Protein AF-A0A165JM81-F1 (afdb_monomer)

pLDDT: mean 80.02, std 16.22, range [52.69, 96.69]

Solvent-accessible surface area (backbone atoms only — not comparable to full-atom values): 4003 Å² total; per-residue (Å²): 131,70,67,51,74,38,79,91,65,27,30,58,39,60,51,72,67,52,50,50,60,48,28,72,80,33,65,86,52,56,62,51,71,79,42,65,45,87,57,58,72,57,51,56,59,59,54,64,74,60,68,81,74,67,85,77,73,77,82,83,82,131

Mean predicted aligned error: 11.05 Å

Organism: NCBI:txid1353952

Structure (mmCIF, N/CA/C/O backbone):
data_AF-A0A165JM81-F1
#
_entry.id   AF-A0A165JM81-F1
#
loop_
_atom_site.group_PDB
_atom_site.id
_atom_site.type_symbol
_atom_site.label_atom_id
_atom_site.label_alt_id
_atom_site.label_comp_id
_atom_site.label_asym_id
_atom_site.label_entity_id
_atom_site.label_seq_id
_atom_site.pdbx_PDB_ins_code
_atom_site.Cartn_x
_atom_site.Cartn_y
_atom_site.Cartn_z
_atom_site.occupancy
_atom_site.B_iso_or_equiv
_atom_site.auth_seq_id
_atom_site.auth_comp_id
_atom_site.auth_asym_id
_atom_site.auth_atom_id
_atom_site.pdbx_PDB_model_num
ATOM 1 N N . SER A 1 1 ? 2.519 -15.534 1.865 1.00 62.59 1 SER A N 1
ATOM 2 C CA . SER A 1 1 ? 2.327 -14.164 1.353 1.00 62.59 1 SER A CA 1
ATOM 3 C C . SER A 1 1 ? 2.523 -13.214 2.517 1.00 62.59 1 SER A C 1
ATOM 5 O O . SER A 1 1 ? 1.875 -13.437 3.529 1.00 62.59 1 SER A O 1
ATOM 7 N N . GLY A 1 2 ? 3.464 -12.268 2.439 1.00 88.75 2 GLY A N 1
ATOM 8 C CA . GLY A 1 2 ? 3.777 -11.345 3.547 1.00 88.75 2 GLY A CA 1
ATOM 9 C C . GLY A 1 2 ? 2.902 -10.088 3.580 1.00 88.75 2 GLY A C 1
ATOM 10 O O . GLY A 1 2 ? 2.707 -9.510 4.643 1.00 88.75 2 GLY A O 1
ATOM 11 N N . PHE A 1 3 ? 2.336 -9.713 2.430 1.00 93.31 3 PHE A N 1
ATOM 12 C CA . PHE A 1 3 ? 1.453 -8.561 2.270 1.00 93.31 3 PHE A CA 1
ATOM 13 C C . PHE A 1 3 ? 0.036 -8.991 1.886 1.00 93.31 3 PHE A C 1
ATOM 15 O O . PHE A 1 3 ? -0.164 -10.027 1.238 1.00 93.31 3 PHE A O 1
ATOM 22 N N . GLY A 1 4 ? -0.925 -8.161 2.278 1.00 93.06 4 GLY A N 1
ATOM 23 C CA . GLY A 1 4 ? -2.334 -8.230 1.922 1.00 93.06 4 GLY A CA 1
ATOM 24 C C . GLY A 1 4 ? -2.916 -6.839 1.668 1.00 93.06 4 GLY A C 1
ATOM 25 O O . GLY A 1 4 ? -2.197 -5.835 1.647 1.00 93.06 4 GLY A O 1
ATOM 26 N N . TRP A 1 5 ? -4.230 -6.797 1.475 1.00 92.25 5 TRP A N 1
ATOM 27 C CA . TRP A 1 5 ? -4.993 -5.587 1.190 1.00 92.25 5 TRP A CA 1
ATOM 28 C C . TRP A 1 5 ? -6.222 -5.524 2.101 1.00 92.25 5 TRP A C 1
ATOM 30 O O . TRP A 1 5 ? -6.916 -6.524 2.280 1.00 92.25 5 TRP A O 1
ATOM 40 N N . ASP A 1 6 ? -6.441 -4.369 2.720 1.00 91.44 6 ASP A N 1
ATOM 41 C CA . ASP A 1 6 ? -7.637 -4.033 3.490 1.00 91.44 6 ASP A CA 1
ATOM 42 C C . ASP A 1 6 ? -8.551 -3.202 2.590 1.00 91.44 6 ASP A C 1
ATOM 44 O O . ASP A 1 6 ? -8.266 -2.031 2.332 1.00 91.44 6 ASP A O 1
ATOM 48 N N . GLU A 1 7 ? -9.624 -3.824 2.097 1.00 90.19 7 GLU A N 1
ATOM 49 C CA . GLU A 1 7 ? -10.583 -3.198 1.181 1.00 90.19 7 GLU A CA 1
ATOM 50 C C . GLU A 1 7 ? -11.337 -2.030 1.826 1.00 90.19 7 GLU A C 1
ATOM 52 O O . GLU A 1 7 ? -11.619 -1.035 1.161 1.00 90.19 7 GLU A O 1
ATOM 57 N N . GLU A 1 8 ? -11.641 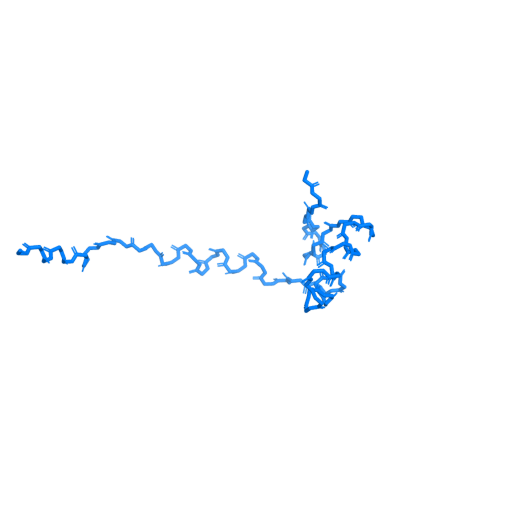-2.108 3.125 1.00 90.00 8 GLU A N 1
ATOM 58 C CA . GLU A 1 8 ? -12.395 -1.058 3.819 1.00 90.00 8 GLU A CA 1
ATOM 59 C C . GLU A 1 8 ? -11.546 0.198 4.004 1.00 90.00 8 GLU A C 1
ATOM 61 O O . GLU A 1 8 ? -12.021 1.324 3.834 1.00 90.00 8 GLU A O 1
ATOM 66 N N . ARG A 1 9 ? -10.271 0.009 4.352 1.00 89.88 9 ARG A N 1
ATOM 67 C CA . ARG A 1 9 ? -9.324 1.114 4.544 1.00 89.88 9 ARG A CA 1
ATOM 68 C C . ARG A 1 9 ? -8.628 1.525 3.257 1.00 89.88 9 ARG A C 1
ATOM 70 O O . ARG A 1 9 ? -7.990 2.578 3.246 1.00 89.88 9 ARG A O 1
ATOM 77 N N . GLN A 1 10 ? -8.750 0.718 2.204 1.00 92.00 10 GLN A N 1
ATOM 78 C CA . GLN A 1 10 ? -8.015 0.852 0.951 1.00 92.00 10 GLN A CA 1
ATOM 79 C C . GLN A 1 10 ? -6.505 0.926 1.223 1.00 92.00 10 GLN A C 1
ATOM 81 O O . GLN A 1 10 ? -5.841 1.893 0.851 1.00 92.00 10 GLN A O 1
ATOM 86 N N . MET A 1 11 ? -5.961 -0.037 1.976 1.00 93.69 11 MET A N 1
ATOM 87 C CA . MET A 1 11 ? -4.583 0.009 2.491 1.00 93.69 11 MET A CA 1
ATOM 88 C C . MET A 1 11 ? -3.850 -1.324 2.393 1.00 93.69 11 MET A C 1
ATOM 90 O O . MET A 1 11 ? -4.435 -2.394 2.528 1.00 93.69 11 MET A O 1
ATOM 94 N N . VAL A 1 12 ? -2.523 -1.250 2.263 1.00 93.06 12 VAL A N 1
ATOM 95 C CA . VAL A 1 12 ? -1.649 -2.425 2.350 1.00 93.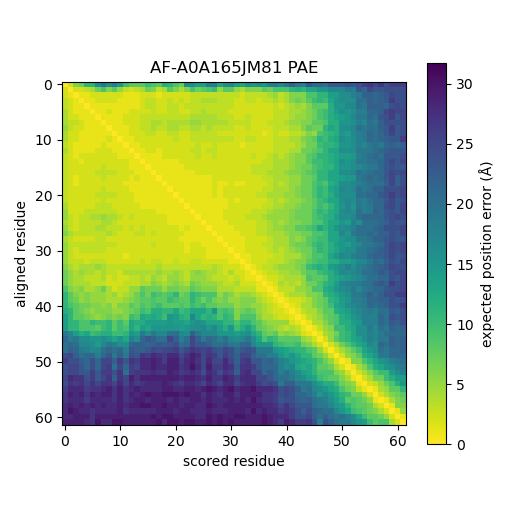06 12 VAL A CA 1
ATOM 96 C C . VAL A 1 12 ? -1.553 -2.895 3.800 1.00 93.06 12 VAL A C 1
ATOM 98 O O . VAL A 1 12 ? -1.261 -2.109 4.704 1.00 93.06 12 VAL A O 1
ATOM 101 N N . THR A 1 13 ? -1.738 -4.194 4.022 1.00 94.06 13 THR A N 1
ATOM 102 C CA . THR A 1 13 ? -1.600 -4.829 5.337 1.00 94.06 13 THR A CA 1
ATOM 103 C C . THR A 1 13 ? -0.427 -5.798 5.351 1.00 94.06 13 THR A C 1
ATOM 105 O O . THR A 1 13 ? -0.137 -6.466 4.363 1.00 94.06 13 THR A O 1
ATOM 108 N N . ALA A 1 14 ? 0.286 -5.849 6.471 1.00 95.25 14 ALA A N 1
ATOM 109 C CA . ALA A 1 14 ? 1.366 -6.795 6.738 1.00 95.25 14 ALA A CA 1
ATOM 110 C C . ALA A 1 14 ? 1.721 -6.740 8.228 1.00 95.25 14 ALA A C 1
ATOM 112 O O . ALA A 1 14 ? 1.350 -5.789 8.922 1.00 95.25 14 ALA A O 1
ATOM 113 N N . SER A 1 15 ? 2.451 -7.744 8.719 1.00 95.69 15 SER A N 1
ATOM 114 C CA . SER A 1 15 ? 3.013 -7.695 10.070 1.00 95.69 15 SER A CA 1
ATOM 115 C C . SER A 1 15 ? 4.092 -6.613 10.177 1.00 95.69 15 SER A C 1
ATOM 117 O O . SER A 1 15 ? 4.693 -6.199 9.182 1.00 95.69 15 SER A O 1
ATOM 119 N N . ASP A 1 16 ? 4.374 -6.164 11.401 1.00 94.56 16 ASP A N 1
ATOM 120 C CA . ASP A 1 16 ? 5.447 -5.195 11.641 1.00 94.56 16 ASP A CA 1
ATOM 121 C C . ASP A 1 16 ? 6.824 -5.723 11.225 1.00 94.56 16 ASP A C 1
ATOM 123 O O . ASP A 1 16 ? 7.658 -4.946 10.766 1.00 94.56 16 ASP A O 1
ATOM 127 N N . GLU A 1 17 ? 7.048 -7.033 11.342 1.00 95.69 17 GLU A N 1
ATOM 128 C CA . GLU A 1 17 ? 8.271 -7.700 10.890 1.00 95.69 17 GLU A CA 1
ATOM 129 C C . GLU A 1 17 ? 8.448 -7.589 9.374 1.00 95.69 17 GLU A C 1
ATOM 131 O O . GLU A 1 17 ? 9.486 -7.111 8.920 1.00 95.69 17 GLU A O 1
ATOM 136 N N . VAL A 1 18 ? 7.403 -7.907 8.603 1.00 95.62 18 VAL A N 1
ATOM 137 C CA . VAL A 1 18 ? 7.423 -7.790 7.138 1.00 95.62 18 VAL A CA 1
ATOM 138 C C . VAL A 1 18 ? 7.614 -6.335 6.706 1.00 95.62 18 VAL A C 1
ATOM 140 O O . VAL A 1 18 ? 8.416 -6.054 5.818 1.00 95.62 18 VAL A O 1
ATOM 143 N N . TRP A 1 19 ? 6.929 -5.384 7.352 1.00 95.56 19 TRP A N 1
ATOM 144 C CA . TRP A 1 19 ? 7.129 -3.960 7.068 1.00 95.56 19 TRP A CA 1
ATOM 145 C C . TRP A 1 19 ? 8.550 -3.495 7.380 1.00 95.56 19 TRP A C 1
ATOM 147 O O . TRP A 1 19 ? 9.100 -2.704 6.618 1.00 95.56 19 TRP A O 1
ATOM 157 N N . ARG A 1 20 ? 9.143 -3.957 8.485 1.00 95.56 20 ARG A N 1
ATOM 158 C CA . ARG A 1 20 ? 10.505 -3.587 8.886 1.00 95.56 20 ARG A CA 1
ATOM 159 C C . ARG A 1 20 ? 11.528 -4.063 7.859 1.00 95.56 20 ARG A C 1
ATOM 161 O O . ARG A 1 20 ? 12.293 -3.237 7.373 1.00 95.56 20 ARG A O 1
ATOM 168 N N . GLU A 1 21 ? 11.497 -5.346 7.504 1.00 96.06 21 GLU A N 1
ATOM 169 C CA . GLU A 1 21 ? 12.403 -5.925 6.500 1.00 96.06 21 GLU A CA 1
ATOM 170 C C . GLU A 1 21 ? 12.237 -5.239 5.137 1.00 96.06 21 GLU A C 1
ATOM 172 O O . GLU A 1 21 ? 13.214 -4.887 4.475 1.00 96.06 21 GLU A O 1
ATOM 177 N N . TYR A 1 22 ? 10.992 -4.973 4.735 1.00 95.44 22 TYR A N 1
ATOM 178 C CA . TYR A 1 22 ? 10.716 -4.331 3.454 1.00 95.44 22 TYR A CA 1
ATOM 179 C C . TYR A 1 22 ? 11.151 -2.861 3.417 1.00 95.44 22 TYR A C 1
ATOM 181 O O . TYR A 1 22 ? 11.688 -2.410 2.410 1.00 95.44 22 TYR A O 1
ATOM 189 N N . ILE A 1 23 ? 10.950 -2.100 4.498 1.00 96.69 23 ILE A N 1
ATOM 190 C CA . ILE A 1 23 ? 11.377 -0.693 4.583 1.00 96.69 23 ILE A CA 1
ATOM 191 C C . ILE A 1 23 ? 12.904 -0.581 4.658 1.00 96.69 23 ILE A C 1
ATOM 193 O O . ILE A 1 23 ? 13.452 0.380 4.121 1.00 96.69 23 ILE A O 1
ATOM 197 N N . GLU A 1 24 ? 13.596 -1.544 5.272 1.00 96.50 24 GLU A N 1
ATOM 198 C CA . GLU A 1 24 ? 15.065 -1.584 5.282 1.00 96.50 24 GLU A CA 1
ATOM 199 C C . GLU A 1 24 ? 15.630 -1.681 3.857 1.00 96.50 24 GLU A C 1
ATOM 201 O O . GLU A 1 24 ? 16.520 -0.914 3.489 1.00 96.50 24 GLU A O 1
ATOM 206 N N . ALA A 1 25 ? 15.052 -2.549 3.023 1.00 96.62 25 ALA A N 1
ATOM 207 C CA . ALA A 1 25 ? 15.410 -2.657 1.609 1.00 96.62 25 ALA A CA 1
ATOM 208 C C . ALA A 1 25 ? 14.850 -1.502 0.749 1.00 96.62 25 ALA A C 1
ATOM 210 O O . ALA A 1 25 ? 15.445 -1.128 -0.266 1.00 96.62 25 ALA A O 1
ATOM 211 N N . HIS A 1 26 ? 13.708 -0.925 1.142 1.00 95.50 26 HIS A N 1
ATOM 212 C CA . HIS A 1 26 ? 12.966 0.079 0.376 1.00 95.50 26 HIS A CA 1
ATOM 213 C C . HIS A 1 26 ? 12.465 1.238 1.260 1.00 95.50 26 HIS A C 1
ATOM 215 O O . HIS A 1 26 ? 11.262 1.350 1.520 1.00 95.50 26 HIS A O 1
ATOM 221 N N . PRO A 1 27 ? 13.333 2.184 1.669 1.00 94.81 27 PRO A N 1
ATOM 222 C CA . PRO A 1 27 ? 12.958 3.253 2.605 1.00 94.81 27 PRO A CA 1
ATOM 223 C C . PRO A 1 27 ? 11.783 4.124 2.134 1.00 94.81 27 PRO A C 1
ATOM 225 O O . PRO A 1 27 ? 10.964 4.588 2.931 1.00 94.81 27 PRO A O 1
ATOM 228 N N . HIS A 1 28 ? 11.650 4.300 0.817 1.00 94.44 28 HIS A N 1
ATOM 229 C CA . HIS A 1 28 ? 10.557 5.049 0.191 1.00 94.44 28 HIS A CA 1
ATOM 230 C C . HIS A 1 28 ? 9.181 4.382 0.341 1.00 94.44 28 HIS A C 1
ATOM 232 O O . HIS A 1 28 ? 8.171 5.028 0.073 1.00 94.44 28 HIS A O 1
ATOM 238 N N . ALA A 1 29 ? 9.122 3.122 0.781 1.00 92.75 29 ALA A N 1
ATOM 239 C CA . ALA A 1 29 ? 7.879 2.394 1.007 1.00 92.75 29 ALA A CA 1
ATOM 240 C C . ALA A 1 29 ? 7.194 2.747 2.344 1.00 92.75 29 ALA A C 1
ATOM 242 O O . ALA A 1 29 ? 6.023 2.429 2.540 1.00 92.75 29 ALA A O 1
ATOM 243 N N . SER A 1 30 ? 7.885 3.438 3.258 1.00 92.88 30 SER A N 1
ATOM 244 C CA . SER A 1 30 ? 7.354 3.802 4.583 1.00 92.88 30 SER A CA 1
ATOM 245 C C . SER A 1 30 ? 5.973 4.497 4.561 1.00 92.88 30 SER A C 1
ATOM 247 O O . SER A 1 30 ? 5.101 4.113 5.346 1.00 92.88 30 SER A O 1
ATOM 249 N N . PRO A 1 31 ? 5.678 5.443 3.639 1.00 92.31 31 PRO A N 1
ATOM 250 C CA . PRO A 1 31 ? 4.362 6.080 3.569 1.00 92.31 31 PRO A CA 1
ATOM 251 C C . PRO A 1 31 ? 3.213 5.114 3.254 1.00 92.31 31 PRO A C 1
ATOM 253 O O . PRO A 1 31 ? 2.082 5.379 3.652 1.00 92.31 31 PRO A O 1
ATOM 256 N N . PHE A 1 32 ? 3.476 3.998 2.568 1.00 90.62 32 PHE A N 1
ATOM 257 C CA . PHE A 1 32 ? 2.441 3.033 2.179 1.00 90.62 32 PHE A CA 1
ATOM 258 C C . PHE A 1 32 ? 1.918 2.216 3.369 1.00 90.62 32 PHE A C 1
ATOM 260 O O . PHE A 1 32 ? 0.826 1.662 3.286 1.00 90.62 32 PHE A O 1
ATOM 267 N N . LYS A 1 33 ? 2.643 2.191 4.497 1.00 90.81 33 LYS A N 1
ATOM 268 C CA . LYS A 1 33 ? 2.178 1.562 5.742 1.00 90.81 33 LYS A CA 1
ATOM 269 C C . LYS A 1 33 ? 1.030 2.332 6.397 1.00 90.81 33 LYS A C 1
ATOM 271 O O . LYS A 1 33 ? 0.203 1.744 7.085 1.00 90.81 33 LYS A O 1
ATOM 276 N N . THR A 1 34 ? 1.000 3.655 6.238 1.00 89.38 34 THR A N 1
ATOM 277 C CA . THR A 1 34 ? 0.106 4.539 7.009 1.00 89.38 34 THR A CA 1
ATOM 278 C C . THR A 1 34 ? -0.904 5.292 6.158 1.00 89.38 34 THR A C 1
ATOM 280 O O . THR A 1 34 ? -1.826 5.890 6.710 1.00 89.38 34 THR A O 1
ATOM 283 N N . ARG A 1 35 ? -0.756 5.282 4.829 1.00 88.88 35 ARG A N 1
ATOM 284 C CA . ARG A 1 35 ? -1.609 6.052 3.922 1.00 88.88 35 ARG A CA 1
ATOM 285 C C . ARG A 1 35 ? -2.598 5.161 3.167 1.00 88.88 35 ARG A C 1
ATOM 287 O O . ARG A 1 35 ? -2.156 4.250 2.469 1.00 88.88 35 ARG A O 1
ATOM 294 N N . PRO A 1 36 ? -3.903 5.478 3.229 1.00 87.19 36 PRO A N 1
ATOM 295 C CA . PRO A 1 36 ? -4.895 4.956 2.301 1.00 87.19 36 PRO A CA 1
ATOM 296 C C . PRO A 1 36 ? -4.544 5.248 0.844 1.00 87.19 36 PRO A C 1
ATOM 298 O O . PRO A 1 36 ? -4.056 6.330 0.507 1.00 87.19 36 PRO A O 1
ATOM 301 N N . PHE A 1 37 ? -4.869 4.292 -0.016 1.00 88.12 37 PHE A N 1
ATOM 302 C CA . PHE A 1 37 ? -4.775 4.333 -1.469 1.00 88.12 37 PHE A CA 1
ATOM 303 C C . PHE A 1 37 ? -6.181 4.228 -2.098 1.00 88.12 37 PHE A C 1
ATOM 305 O O . PHE A 1 37 ? -6.470 3.296 -2.841 1.00 88.12 37 PHE A O 1
ATOM 312 N N . PRO A 1 38 ? -7.073 5.213 -1.866 1.00 79.62 38 PRO A N 1
ATOM 313 C CA . PRO A 1 38 ? -8.491 5.149 -2.255 1.00 79.62 38 PRO A CA 1
ATOM 314 C C . PRO A 1 38 ? -8.7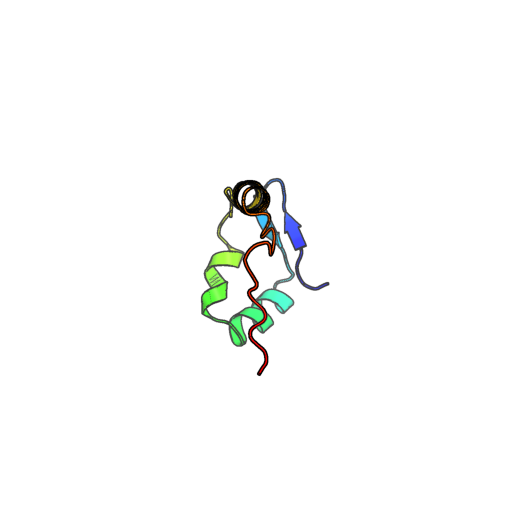46 5.204 -3.771 1.00 79.62 38 PRO A C 1
ATOM 316 O O . PRO A 1 38 ? -9.888 5.166 -4.219 1.00 79.62 38 PRO A O 1
ATOM 319 N N . LEU A 1 39 ? -7.696 5.388 -4.573 1.00 79.56 39 LEU A N 1
ATOM 320 C CA . LEU A 1 39 ? -7.769 5.381 -6.034 1.00 79.56 39 LEU A CA 1
ATOM 321 C C . LEU A 1 39 ? -7.205 4.092 -6.636 1.00 79.56 39 LEU A C 1
ATOM 323 O O . LEU A 1 39 ? -7.144 4.002 -7.860 1.00 79.56 39 LEU A O 1
ATOM 327 N 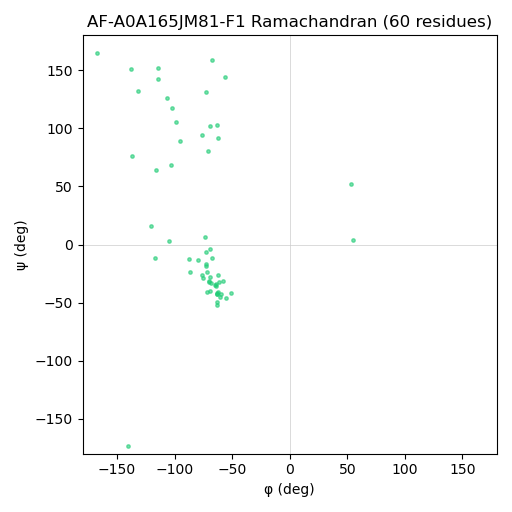N . TYR A 1 40 ? -6.784 3.124 -5.815 1.00 77.12 40 TYR A N 1
ATOM 328 C CA . TYR A 1 40 ? -6.195 1.875 -6.293 1.00 77.12 40 TYR A CA 1
ATOM 329 C C . TY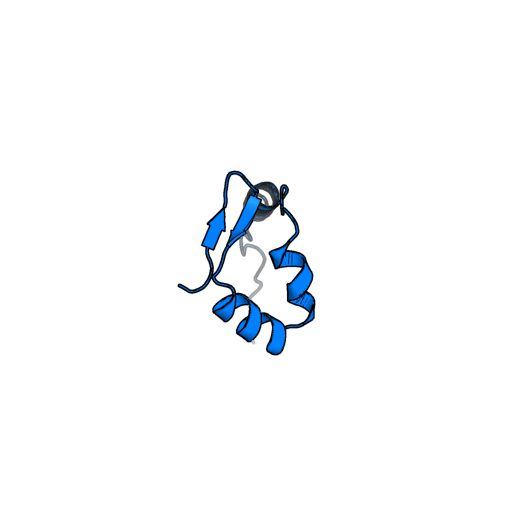R A 1 40 ? -7.133 1.151 -7.268 1.00 77.12 40 TYR A C 1
ATOM 331 O O . TYR A 1 40 ? -6.730 0.831 -8.385 1.00 77.12 40 TYR A O 1
ATOM 339 N N . ASP A 1 41 ? -8.415 1.053 -6.924 1.00 72.25 41 ASP A N 1
ATOM 340 C CA . ASP A 1 41 ? -9.421 0.402 -7.770 1.00 72.25 41 ASP A CA 1
ATOM 341 C C . ASP A 1 41 ? -9.639 1.124 -9.108 1.00 72.25 41 ASP A C 1
ATOM 343 O O . ASP A 1 41 ? -9.818 0.494 -10.151 1.00 72.25 41 ASP A O 1
ATOM 347 N N . LYS A 1 42 ? -9.522 2.457 -9.121 1.00 70.44 42 LYS A N 1
ATOM 348 C CA . LYS A 1 42 ? -9.671 3.265 -10.345 1.00 70.44 42 LYS A CA 1
ATOM 349 C C . LYS A 1 42 ? -8.495 3.103 -11.307 1.00 70.44 42 LYS A C 1
ATOM 351 O O . LYS A 1 42 ? -8.646 3.334 -12.506 1.00 70.44 42 LYS A O 1
ATOM 356 N N . LEU A 1 43 ? -7.320 2.702 -10.815 1.00 69.31 43 LEU A N 1
ATOM 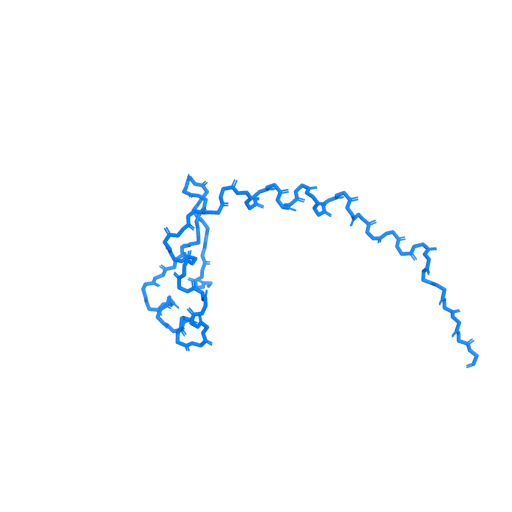357 C CA . LEU A 1 43 ? -6.182 2.378 -11.681 1.00 69.31 43 LEU A CA 1
ATOM 358 C C . LEU A 1 43 ? -6.451 1.109 -12.498 1.00 69.31 43 LEU A C 1
ATOM 360 O O . LEU A 1 43 ? -6.038 1.035 -13.655 1.00 69.31 43 LEU A O 1
ATOM 364 N N . THR A 1 44 ? -7.189 0.147 -11.938 1.00 64.12 44 THR A N 1
ATOM 365 C CA . THR A 1 44 ? -7.611 -1.061 -12.659 1.00 64.12 44 THR A CA 1
ATOM 366 C C . THR A 1 44 ? -8.529 -0.711 -13.829 1.00 64.12 44 THR A C 1
ATOM 368 O O . THR A 1 44 ? -8.328 -1.216 -14.934 1.00 64.12 44 THR A O 1
ATOM 371 N N . GLU A 1 45 ? -9.477 0.208 -13.629 1.00 62.25 45 GLU A N 1
ATOM 372 C CA . GLU A 1 45 ? -10.371 0.690 -14.694 1.00 62.25 45 GLU A CA 1
ATOM 373 C C . GLU A 1 45 ? -9.605 1.406 -15.819 1.00 62.25 45 GLU A C 1
ATOM 375 O O . GLU A 1 45 ? -9.850 1.154 -17.000 1.00 62.25 45 GLU A O 1
ATOM 380 N N . LEU A 1 46 ? -8.619 2.246 -15.478 1.00 61.69 46 LEU A N 1
ATOM 381 C CA . LEU A 1 46 ? -7.772 2.920 -16.471 1.00 61.69 46 LEU A CA 1
ATOM 382 C C . LEU A 1 46 ? -6.921 1.936 -17.289 1.00 61.69 46 LEU A C 1
ATOM 384 O O . LEU A 1 46 ? -6.711 2.149 -18.483 1.00 61.69 46 LEU A O 1
ATOM 388 N N . ASN A 1 47 ? -6.451 0.849 -16.673 1.00 55.78 47 ASN A N 1
ATOM 389 C CA . ASN A 1 47 ? -5.613 -0.143 -17.346 1.00 55.78 47 ASN A 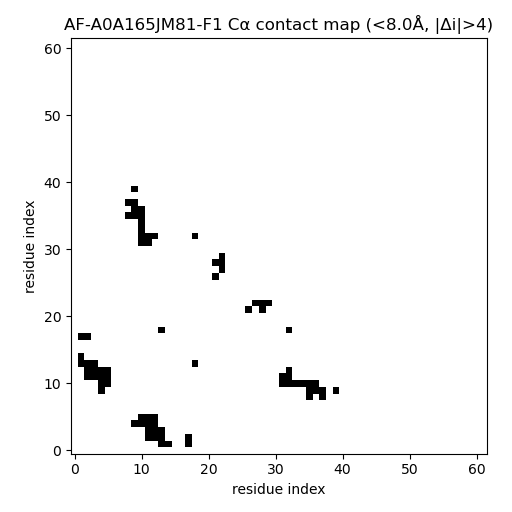CA 1
ATOM 390 C C . ASN A 1 47 ? -6.416 -1.064 -18.287 1.00 55.78 47 ASN A C 1
ATOM 392 O O . ASN A 1 47 ? -5.880 -1.548 -19.281 1.00 55.78 47 ASN A O 1
ATOM 396 N N . GLN A 1 48 ? -7.713 -1.270 -18.032 1.00 56.12 48 GLN A N 1
ATOM 397 C CA . GLN A 1 48 ? -8.592 -2.033 -18.932 1.00 56.12 48 GLN A CA 1
ATOM 398 C C . GLN A 1 48 ? -8.864 -1.306 -20.260 1.00 56.12 48 GLN A C 1
ATOM 400 O O . GLN A 1 48 ? -9.069 -1.954 -21.288 1.00 56.12 48 GLN A O 1
ATOM 405 N N . ALA A 1 49 ? -8.819 0.031 -20.272 1.00 53.38 49 ALA A N 1
ATOM 406 C CA . ALA A 1 49 ? -9.012 0.824 -21.487 1.00 53.38 49 ALA A CA 1
ATOM 407 C C . ALA A 1 49 ? -7.814 0.762 -22.456 1.00 53.38 49 ALA A C 1
ATOM 409 O O . ALA A 1 49 ? -7.971 1.039 -23.646 1.00 53.38 49 ALA A O 1
ATOM 410 N N . VAL A 1 50 ? -6.629 0.356 -21.984 1.00 56.25 50 VAL A N 1
ATOM 411 C CA . VAL A 1 50 ? -5.438 0.148 -22.820 1.00 56.25 50 VAL A CA 1
ATOM 412 C C . VAL A 1 50 ? -5.241 -1.350 -23.038 1.00 56.25 50 VAL A C 1
ATOM 414 O O . VAL A 1 50 ? -4.288 -1.965 -22.570 1.00 56.25 50 VAL A O 1
ATOM 417 N N . THR A 1 51 ? -6.148 -1.968 -23.795 1.00 57.62 51 THR A N 1
ATOM 418 C CA . THR A 1 51 ? -5.817 -3.254 -24.419 1.00 57.62 51 THR A CA 1
ATOM 419 C C . THR A 1 51 ? -4.771 -2.967 -25.494 1.00 57.62 51 THR A C 1
ATOM 421 O O . THR A 1 51 ? -5.099 -2.450 -26.562 1.00 57.62 51 THR A O 1
ATOM 424 N N . ALA A 1 52 ? -3.498 -3.253 -25.209 1.00 61.56 52 ALA A N 1
ATOM 425 C CA . ALA A 1 52 ? -2.425 -3.198 -26.196 1.00 61.56 52 ALA A CA 1
ATOM 426 C C . ALA A 1 52 ? -2.723 -4.222 -27.304 1.00 61.56 52 ALA A C 1
ATOM 428 O O . ALA A 1 52 ? -2.378 -5.394 -27.205 1.00 61.56 52 ALA A O 1
ATOM 429 N N . ASN A 1 53 ? -3.410 -3.792 -28.360 1.00 60.59 53 ASN A N 1
ATOM 430 C CA . ASN A 1 53 ? -3.906 -4.662 -29.425 1.00 60.59 53 ASN A CA 1
ATOM 431 C C . ASN A 1 53 ? -2.812 -5.181 -30.374 1.00 60.59 53 ASN A C 1
ATOM 433 O O . ASN A 1 53 ? -3.153 -5.787 -31.384 1.00 60.59 53 ASN A O 1
ATOM 437 N N . GLY A 1 54 ? -1.524 -4.934 -30.095 1.00 59.38 54 GLY A N 1
ATOM 438 C CA . GLY A 1 54 ? -0.378 -5.460 -30.853 1.00 59.38 54 GLY A CA 1
ATOM 439 C C . GLY A 1 54 ? -0.380 -5.165 -32.360 1.00 59.38 54 GLY A C 1
ATOM 440 O O . GLY A 1 54 ? 0.523 -5.606 -33.065 1.00 59.38 54 GLY A O 1
ATOM 441 N N . ALA A 1 55 ? -1.356 -4.405 -32.867 1.00 57.59 55 ALA A N 1
ATOM 442 C CA . ALA A 1 55 ? -1.705 -4.345 -34.285 1.00 57.59 55 ALA A CA 1
ATOM 443 C C . ALA A 1 55 ? -0.665 -3.594 -35.131 1.00 57.59 55 ALA A C 1
ATOM 445 O O . ALA A 1 55 ? -0.746 -3.583 -36.356 1.00 57.59 55 ALA A O 1
ATOM 446 N N . HIS A 1 56 ? 0.325 -2.986 -34.476 1.00 57.94 56 HIS A N 1
ATOM 447 C CA . HIS A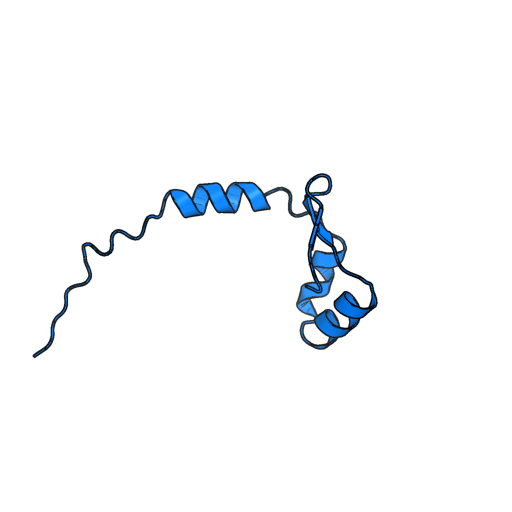 1 56 ? 1.395 -2.219 -35.104 1.00 57.94 56 HIS A CA 1
ATOM 448 C C . HIS A 1 56 ? 2.796 -2.764 -34.799 1.00 57.94 56 HIS A C 1
ATOM 450 O O . HIS A 1 56 ? 3.779 -2.065 -35.039 1.00 57.94 56 HIS A O 1
ATOM 456 N N . ALA A 1 57 ? 2.922 -4.004 -34.308 1.00 55.97 57 ALA A N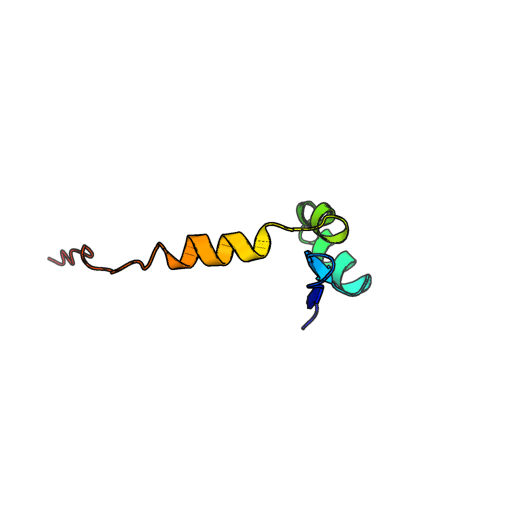 1
ATOM 457 C CA . ALA A 1 57 ? 4.217 -4.678 -34.245 1.00 55.97 57 ALA A CA 1
ATOM 458 C C . ALA A 1 57 ? 4.677 -5.049 -35.669 1.00 55.97 57 ALA A C 1
ATOM 460 O O . ALA A 1 57 ? 4.508 -6.175 -36.134 1.00 55.97 57 ALA A O 1
ATOM 461 N N . LEU A 1 58 ? 5.228 -4.069 -36.389 1.00 58.88 58 LEU A N 1
ATOM 462 C CA . LEU A 1 58 ? 5.948 -4.277 -37.641 1.00 58.88 58 LEU A CA 1
ATOM 463 C C . LEU A 1 58 ? 7.188 -5.125 -37.346 1.00 58.88 58 LEU A C 1
ATOM 465 O O . LEU A 1 58 ? 8.187 -4.638 -36.819 1.00 58.88 58 LEU A O 1
ATOM 469 N N . HIS A 1 59 ? 7.117 -6.407 -37.689 1.00 58.50 59 HIS A N 1
ATOM 470 C CA . HIS A 1 59 ? 8.291 -7.259 -37.763 1.00 58.50 59 HIS A CA 1
ATOM 471 C C . HIS A 1 59 ? 9.052 -6.914 -39.050 1.00 58.50 59 HIS A C 1
ATOM 473 O O . HIS A 1 59 ? 8.722 -7.407 -40.126 1.00 58.50 59 HIS A O 1
ATOM 479 N N . LEU A 1 60 ? 10.046 -6.031 -38.953 1.00 58.50 60 LEU A N 1
ATOM 480 C CA . LEU A 1 60 ? 11.068 -5.879 -39.986 1.00 58.50 60 LEU A CA 1
ATOM 481 C C . LEU A 1 60 ? 12.272 -6.729 -39.574 1.00 58.50 60 LEU A C 1
ATOM 483 O O . LEU A 1 60 ? 13.159 -6.253 -38.871 1.00 58.50 60 LEU A O 1
ATOM 487 N N . ALA A 1 61 ? 12.271 -7.995 -39.986 1.00 52.69 61 ALA A N 1
ATOM 488 C CA . ALA A 1 61 ? 13.485 -8.797 -40.043 1.00 52.69 61 ALA A CA 1
ATOM 489 C C . ALA A 1 61 ? 13.945 -8.858 -41.506 1.00 52.69 61 ALA A C 1
ATOM 491 O O . ALA A 1 61 ? 13.216 -9.354 -42.368 1.00 52.69 61 ALA A O 1
ATOM 492 N N . GLN A 1 62 ? 15.133 -8.312 -41.762 1.00 53.06 62 GLN A N 1
ATOM 493 C CA . GLN A 1 62 ? 15.987 -8.635 -42.905 1.00 53.06 62 GLN A CA 1
ATOM 494 C C . GLN A 1 62 ? 17.239 -9.318 -42.368 1.00 53.06 62 GLN A C 1
ATOM 496 O O . GLN A 1 62 ? 17.703 -8.890 -41.285 1.00 53.06 62 GLN A O 1
#

Secondary structure (DSSP, 8-state):
--EEEETTTTEEEE-HHHHHHHHHH-GGGGGGGT---TTHHHHHHHHHT-----TT------

Foldseek 3Di:
DQWDADPVQQAIDGDPVSVVVVCVVPVVCVVRHPDHPVCPVVVVVVVVVPPVPCPPPPPDDD

Radius of gyration: 18.17 Å; Cα contacts (8 Å, |Δi|>4): 39; chains: 1; bounding box: 28×20×54 Å

Nearest PDB structures (foldseek):
  4pg2-assembly1_A  TM=3.157E-01  e=1.460E+00  Mus musculus
  8rnf-assembly2_C  TM=3.495E-01  e=7.142E+00  Homo sapiens
  5k9t-assembly1_A  TM=2.902E-01  e=3.731E+00  Escherichia coli 55989

Sequence (62 aa):
SGFGWDEERQMVTASDEVWREYIEAHPHASPFKTRPFPLYDKLTELNQAVTANGAHALHLAQ

InterPro domains:
  IPR024752 Myb/SANT-like domain [PF12776] (1-22)